Protein AF-A0A1X7ABR3-F1 (afdb_monomer_lite)

Structure (mmCIF, N/CA/C/O backbone):
data_AF-A0A1X7ABR3-F1
#
_entry.id   AF-A0A1X7ABR3-F1
#
loop_
_atom_site.group_PDB
_atom_site.id
_atom_site.type_symbol
_atom_site.label_atom_id
_atom_site.label_alt_id
_atom_site.label_comp_id
_atom_site.label_asym_id
_atom_site.label_entity_id
_atom_site.label_seq_id
_atom_site.pdbx_PDB_ins_code
_atom_site.Cartn_x
_atom_site.Cartn_y
_atom_site.Cartn_z
_atom_site.occupancy
_atom_site.B_iso_or_equiv
_atom_site.auth_seq_id
_atom_site.auth_comp_id
_atom_site.auth_asym_id
_atom_site.auth_atom_id
_atom_site.pdbx_PDB_model_num
ATOM 1 N N . MET A 1 1 ? -16.214 18.643 74.272 1.00 43.81 1 MET A N 1
ATOM 2 C CA . MET A 1 1 ? -16.378 17.717 73.131 1.00 43.81 1 MET A CA 1
ATOM 3 C C . MET A 1 1 ? -17.337 18.330 72.122 1.00 43.81 1 MET A C 1
ATOM 5 O O . MET A 1 1 ? -18.527 18.401 72.391 1.00 43.81 1 MET A O 1
ATOM 9 N N . ARG A 1 2 ? -16.821 18.819 70.992 1.00 43.00 2 ARG A N 1
ATOM 10 C CA . ARG A 1 2 ? -17.601 19.119 69.784 1.00 43.00 2 ARG A CA 1
ATOM 11 C C . ARG A 1 2 ? -16.789 18.584 68.607 1.00 43.00 2 ARG A C 1
ATOM 13 O O . ARG A 1 2 ? -15.825 19.213 68.194 1.00 43.00 2 ARG A O 1
ATOM 20 N N . LEU A 1 3 ? -17.125 17.372 68.178 1.00 47.47 3 LEU A N 1
ATOM 21 C CA . LEU A 1 3 ? -16.630 16.769 66.945 1.00 47.47 3 LEU A CA 1
ATOM 22 C C . LEU A 1 3 ? -17.551 17.260 65.824 1.00 47.47 3 LEU A C 1
ATOM 24 O O . LEU A 1 3 ? -18.743 16.965 65.843 1.00 47.47 3 LEU A O 1
ATOM 28 N N . LEU A 1 4 ? -17.014 18.052 64.900 1.00 50.28 4 LEU A N 1
ATOM 29 C CA . LEU A 1 4 ? -17.668 18.363 63.630 1.00 50.28 4 LEU A CA 1
ATOM 30 C C . LEU A 1 4 ? -17.250 17.283 62.621 1.00 50.28 4 LEU A C 1
ATOM 32 O O . LEU A 1 4 ? -16.046 17.070 62.458 1.00 50.28 4 LEU A O 1
ATOM 36 N N . PRO A 1 5 ? -18.194 16.578 61.973 1.00 52.41 5 PRO A N 1
ATOM 37 C CA . PRO A 1 5 ? -17.862 15.599 60.953 1.00 52.41 5 PRO A CA 1
ATOM 38 C C . PRO A 1 5 ? -17.364 16.314 59.695 1.00 52.41 5 PRO A C 1
ATOM 40 O O . PRO A 1 5 ? -17.941 17.297 59.231 1.00 52.41 5 PRO A O 1
ATOM 43 N N . ILE A 1 6 ? -16.250 15.806 59.182 1.00 57.25 6 ILE A N 1
ATOM 44 C CA . ILE A 1 6 ? -15.545 16.283 58.000 1.00 57.25 6 ILE A CA 1
ATOM 45 C C . ILE A 1 6 ? -16.470 16.119 56.788 1.00 57.25 6 ILE A C 1
ATOM 47 O O . ILE A 1 6 ? -16.783 14.998 56.387 1.00 57.25 6 ILE A O 1
ATOM 51 N N . LEU A 1 7 ? -16.910 17.234 56.204 1.00 50.66 7 LEU A N 1
ATOM 52 C CA . LEU A 1 7 ? -17.568 17.246 54.901 1.00 50.66 7 LEU A CA 1
ATOM 53 C C . LEU A 1 7 ? -16.503 17.012 53.823 1.00 50.66 7 LEU A C 1
ATOM 55 O O . LEU A 1 7 ? -15.890 17.954 53.327 1.00 50.66 7 LEU A O 1
ATOM 59 N N . PHE A 1 8 ? -16.271 15.750 53.465 1.00 54.66 8 PHE A N 1
ATOM 60 C CA . PHE A 1 8 ? -15.607 15.409 52.208 1.00 54.66 8 PHE A CA 1
ATOM 61 C C . PHE A 1 8 ? -16.611 15.630 51.073 1.00 54.66 8 PHE A C 1
ATOM 63 O O . PHE A 1 8 ? -17.377 14.738 50.717 1.00 54.66 8 PHE A O 1
ATOM 70 N N . ALA A 1 9 ? -16.648 16.850 50.537 1.00 58.12 9 ALA A N 1
ATOM 71 C CA . ALA A 1 9 ? -17.313 17.116 49.270 1.00 58.12 9 ALA A CA 1
ATOM 72 C C . ALA A 1 9 ? -16.504 16.426 48.162 1.00 58.12 9 ALA A C 1
ATOM 74 O O . ALA A 1 9 ? -15.363 16.796 47.889 1.00 58.12 9 ALA A O 1
ATOM 75 N N . SER A 1 10 ? -17.077 15.373 47.581 1.00 59.59 10 SER A N 1
ATOM 76 C CA . SER A 1 10 ? -16.488 14.607 46.488 1.00 59.59 10 SER A CA 1
ATOM 77 C C . SER A 1 10 ? -16.246 15.515 45.282 1.00 59.59 10 SER A C 1
ATOM 79 O O . SER A 1 10 ? -17.187 16.042 44.690 1.00 59.59 10 SER A O 1
ATOM 81 N N . ILE A 1 11 ? -14.975 15.707 44.930 1.00 66.19 11 ILE A N 1
ATOM 82 C CA . ILE A 1 11 ? -14.576 16.379 43.695 1.00 66.19 11 ILE A CA 1
ATOM 83 C C . ILE A 1 11 ? -14.962 15.448 42.545 1.00 66.19 11 ILE A C 1
ATOM 85 O O . ILE A 1 11 ? -14.380 14.378 42.379 1.00 66.19 11 ILE A O 1
ATOM 89 N N . VAL A 1 12 ? -15.975 15.846 41.777 1.00 70.50 12 VAL A N 1
ATOM 90 C CA . VAL A 1 12 ? -16.292 15.232 40.487 1.00 70.50 12 VAL A CA 1
ATOM 91 C C . VAL A 1 12 ? -15.157 15.600 39.538 1.00 70.50 12 VAL A C 1
ATOM 93 O O . VAL A 1 12 ? -15.019 16.755 39.140 1.00 70.50 12 VAL A O 1
ATOM 96 N N . VAL A 1 13 ? -14.307 14.625 39.225 1.00 67.06 13 VAL A N 1
ATOM 97 C CA . VAL A 1 13 ? -13.318 14.745 38.153 1.00 67.06 13 VAL A CA 1
ATOM 98 C C . VAL A 1 13 ? -14.080 14.645 36.834 1.00 67.06 13 VAL A C 1
ATOM 100 O O . VAL A 1 13 ? -14.603 13.587 36.495 1.00 67.06 13 VAL A O 1
ATOM 103 N N . CYS A 1 14 ? -14.184 15.760 36.112 1.00 56.28 14 CYS A N 1
ATOM 104 C CA . CYS A 1 14 ? -14.579 15.749 34.708 1.00 56.28 14 CYS A CA 1
ATOM 105 C C . CYS A 1 14 ? -13.415 15.175 33.897 1.00 56.28 14 CYS A C 1
ATOM 107 O O . CYS A 1 14 ? -12.408 15.856 33.706 1.00 56.28 14 CYS A O 1
ATOM 109 N N . SER A 1 15 ? -13.537 13.933 33.438 1.00 60.47 15 SER A N 1
ATOM 110 C CA . SER A 1 15 ? -12.636 13.381 32.428 1.00 60.47 15 SER A CA 1
ATOM 111 C C . SER A 1 15 ? -12.857 14.143 31.122 1.00 60.47 15 SER A C 1
ATOM 113 O O . SER A 1 15 ? -13.990 14.227 30.640 1.00 60.47 15 SER A O 1
ATOM 115 N N . ALA A 1 16 ? -11.794 14.737 30.581 1.00 58.72 16 ALA A N 1
ATOM 116 C CA . ALA A 1 16 ? -11.798 15.270 29.228 1.00 58.72 16 ALA A CA 1
ATOM 117 C C . ALA A 1 16 ? -12.122 14.121 28.263 1.00 58.72 16 ALA A C 1
ATOM 119 O O . ALA A 1 16 ? -11.551 13.041 28.374 1.00 58.72 16 ALA A O 1
ATOM 120 N N . ALA A 1 17 ? -13.083 14.337 27.368 1.00 55.50 17 ALA A N 1
ATOM 121 C CA . ALA A 1 17 ? -13.282 13.450 26.238 1.00 55.50 17 ALA A CA 1
ATOM 122 C C . ALA A 1 17 ? -12.097 13.666 25.293 1.00 55.50 17 ALA A C 1
ATOM 124 O O . ALA A 1 17 ? -11.996 14.727 24.674 1.00 55.50 17 ALA A O 1
ATOM 125 N N . ASP A 1 18 ? -11.189 12.696 25.232 1.00 47.59 18 ASP A N 1
ATOM 126 C CA . ASP A 1 18 ? -10.155 12.654 24.209 1.00 47.59 18 ASP A CA 1
ATOM 127 C C . ASP A 1 18 ? -10.859 12.472 22.860 1.00 47.59 18 ASP A C 1
ATOM 129 O O . ASP A 1 18 ? -11.445 11.433 22.559 1.00 47.59 18 ASP A O 1
ATOM 133 N N . SER A 1 19 ? -10.906 13.543 22.068 1.00 53.88 19 SER A N 1
ATOM 134 C CA . SER A 1 19 ? -11.370 13.468 20.690 1.00 53.88 19 SER A CA 1
ATOM 135 C C . SER A 1 19 ? -10.276 12.783 19.877 1.00 53.88 19 SER A C 1
ATOM 137 O O . SER A 1 19 ? -9.348 13.444 19.410 1.00 53.88 19 SER A O 1
ATOM 139 N N . GLU A 1 20 ? -10.370 11.463 19.744 1.00 58.59 20 GLU A N 1
ATOM 140 C CA . GLU A 1 20 ? -9.585 10.684 18.791 1.00 58.59 20 GLU A CA 1
ATOM 141 C C . GLU A 1 20 ? -9.860 11.264 17.397 1.00 58.59 20 GLU A C 1
ATOM 143 O O . GLU A 1 20 ? -10.953 11.134 16.837 1.00 58.59 20 GLU A O 1
ATOM 148 N N . ALA A 1 21 ? -8.893 12.007 16.862 1.00 49.91 21 ALA A N 1
ATOM 149 C CA . ALA A 1 21 ? -8.951 12.485 15.496 1.00 49.91 21 ALA A CA 1
ATOM 150 C C . ALA A 1 21 ? -8.868 11.255 14.591 1.00 49.91 21 ALA A C 1
ATOM 152 O O . ALA A 1 21 ? -7.780 10.736 14.345 1.00 49.91 21 ALA A O 1
ATOM 153 N N . GLN A 1 22 ? -10.022 10.777 14.119 1.00 49.78 22 GLN A N 1
ATOM 154 C CA . GLN A 1 22 ? -10.092 9.734 13.103 1.00 49.78 22 GLN A CA 1
ATOM 155 C C . GLN A 1 22 ? -9.423 10.262 11.836 1.00 49.78 22 GLN A C 1
ATOM 157 O O . GLN A 1 22 ? -10.018 10.966 11.017 1.00 49.78 22 GLN A O 1
ATOM 162 N N . THR A 1 23 ? -8.135 9.969 11.715 1.00 51.88 23 THR A N 1
ATOM 163 C CA . THR A 1 23 ? -7.373 10.227 10.508 1.00 51.88 23 THR A CA 1
ATOM 164 C C . THR A 1 23 ? -7.862 9.188 9.517 1.00 51.88 23 THR A C 1
ATOM 166 O O . THR A 1 23 ? -7.545 8.012 9.653 1.00 51.88 23 THR A O 1
ATOM 169 N N . TYR A 1 24 ? -8.689 9.596 8.555 1.00 54.00 24 TYR A N 1
ATOM 170 C CA . TYR A 1 24 ? -9.023 8.745 7.417 1.00 54.00 24 TYR A CA 1
ATOM 171 C C . TYR A 1 24 ? -7.716 8.445 6.666 1.00 54.00 24 TYR A C 1
ATOM 173 O O . TYR A 1 24 ? -7.263 9.234 5.839 1.00 54.00 24 TYR A O 1
ATOM 181 N N . HIS A 1 25 ? -7.065 7.331 7.002 1.00 63.66 25 HIS A N 1
ATOM 182 C CA . HIS A 1 25 ? -6.005 6.747 6.192 1.00 63.66 25 HIS A CA 1
ATOM 183 C C . HIS A 1 25 ? -6.665 6.137 4.959 1.00 63.66 25 HIS A C 1
ATOM 185 O O . HIS A 1 25 ? -7.206 5.038 5.004 1.00 63.66 25 HIS A O 1
ATOM 191 N N . SER A 1 26 ? -6.685 6.891 3.864 1.00 78.38 26 SER A N 1
ATOM 192 C CA . SER A 1 26 ? -7.044 6.364 2.551 1.00 78.38 26 SER A CA 1
ATOM 193 C C . SER A 1 26 ? -5.772 5.959 1.816 1.00 78.38 26 SER A C 1
ATOM 195 O O . SER A 1 26 ? -4.924 6.813 1.552 1.00 78.38 26 SER A O 1
ATOM 197 N N . CYS A 1 27 ? -5.655 4.680 1.471 1.00 92.88 27 CYS A N 1
ATOM 198 C CA . CYS A 1 27 ? -4.583 4.181 0.617 1.00 92.88 27 CYS A CA 1
ATOM 199 C C . CYS A 1 27 ? -4.888 4.528 -0.846 1.00 92.88 27 CYS A C 1
ATOM 201 O O . CYS A 1 27 ? -6.023 4.354 -1.289 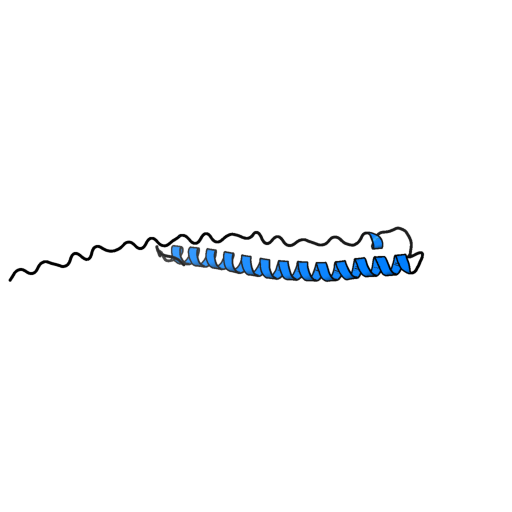1.00 92.88 27 CYS A O 1
ATOM 203 N N . TYR A 1 28 ? -3.896 5.029 -1.585 1.00 93.25 28 TYR A N 1
ATOM 204 C CA . TYR A 1 28 ? -4.037 5.330 -3.011 1.00 93.25 28 TYR A CA 1
ATOM 205 C C . TYR A 1 28 ? -3.579 4.131 -3.839 1.00 93.25 28 TYR A C 1
ATOM 207 O O . TYR A 1 28 ? -2.423 3.725 -3.733 1.00 93.25 28 TYR A O 1
ATOM 215 N N . GLU A 1 29 ? -4.484 3.566 -4.635 1.00 96.31 29 GLU A N 1
ATOM 216 C CA . GLU A 1 29 ? -4.143 2.516 -5.593 1.00 96.31 29 GLU A CA 1
ATOM 217 C C . GLU A 1 29 ? -3.403 3.148 -6.783 1.00 96.31 29 GLU A C 1
ATOM 219 O O . GLU A 1 29 ? -3.953 4.056 -7.411 1.00 96.31 29 GLU A O 1
ATOM 224 N N . PRO A 1 30 ? -2.166 2.721 -7.086 1.00 96.44 30 PRO A N 1
ATOM 225 C CA . PRO A 1 30 ? -1.423 3.272 -8.208 1.00 96.44 30 PRO A CA 1
ATOM 226 C C . PRO A 1 30 ? -1.986 2.778 -9.540 1.00 96.44 30 PRO A C 1
ATOM 228 O O . PRO A 1 30 ? -2.359 1.615 -9.688 1.00 96.44 30 PRO A O 1
ATOM 231 N N . ASP A 1 31 ? -1.987 3.661 -10.535 1.00 97.00 31 ASP A N 1
ATOM 232 C CA . ASP A 1 31 ? -2.385 3.325 -11.898 1.00 97.00 31 ASP A CA 1
ATOM 233 C C . ASP A 1 31 ? -1.184 2.793 -12.699 1.00 97.00 31 ASP A C 1
ATOM 235 O O . ASP A 1 31 ? -0.096 3.374 -12.626 1.00 97.00 31 ASP A O 1
ATOM 239 N N . PRO A 1 32 ? -1.354 1.738 -13.517 1.00 97.19 32 PRO A N 1
ATOM 240 C CA . PRO A 1 32 ? -0.295 1.261 -14.399 1.00 97.19 32 PRO A CA 1
ATOM 241 C C . PRO A 1 32 ? 0.198 2.349 -15.369 1.00 97.19 32 PRO A C 1
ATOM 243 O O . PRO A 1 32 ? -0.599 3.152 -15.873 1.00 97.19 32 PRO A O 1
ATOM 246 N N . PRO A 1 33 ? 1.499 2.369 -15.709 1.00 96.38 33 PRO A N 1
ATOM 247 C CA . PRO A 1 33 ? 2.029 3.364 -16.622 1.00 96.38 33 PRO A CA 1
ATOM 248 C C . PRO A 1 33 ? 1.547 3.099 -18.048 1.00 96.38 33 PRO A C 1
ATOM 250 O O . PRO A 1 33 ? 1.780 2.040 -18.622 1.00 96.38 33 PRO A O 1
ATOM 253 N N . ASN A 1 34 ? 0.960 4.116 -18.680 1.00 94.88 34 ASN A N 1
ATOM 254 C CA . ASN A 1 34 ? 0.418 4.020 -20.041 1.00 94.88 34 ASN A CA 1
ATOM 255 C C . ASN A 1 34 ? 1.456 3.627 -21.113 1.00 94.88 34 ASN A C 1
ATOM 257 O O . ASN A 1 34 ? 1.085 3.345 -22.252 1.00 94.88 34 ASN A O 1
ATOM 261 N N . CYS A 1 35 ? 2.759 3.676 -20.815 1.00 94.06 35 CYS A N 1
ATOM 262 C CA . CYS A 1 35 ? 3.807 3.333 -21.772 1.00 94.06 35 CYS A CA 1
ATOM 263 C C . CYS A 1 35 ? 3.749 1.866 -22.230 1.00 94.06 35 CYS A C 1
ATOM 265 O O . CYS A 1 35 ? 4.139 1.592 -23.365 1.00 94.06 35 CYS A O 1
ATOM 267 N N . ILE A 1 36 ? 3.207 0.960 -21.406 1.00 95.44 36 ILE A N 1
ATOM 268 C CA . ILE A 1 36 ? 3.086 -0.475 -21.717 1.00 95.44 36 ILE A CA 1
ATOM 269 C C . ILE A 1 36 ? 1.909 -0.797 -22.649 1.00 95.44 36 ILE A C 1
ATOM 271 O O . ILE A 1 36 ? 1.932 -1.816 -23.332 1.00 95.44 36 ILE A O 1
ATOM 275 N N . ASP A 1 37 ? 0.912 0.088 -22.713 1.00 94.19 37 ASP A N 1
ATOM 276 C CA . ASP A 1 37 ? -0.296 -0.088 -23.531 1.00 94.19 37 ASP A CA 1
ATOM 277 C C . ASP A 1 37 ? -0.179 0.571 -24.913 1.00 94.19 37 ASP A C 1
ATOM 279 O O . ASP A 1 37 ? -1.112 0.550 -25.724 1.00 94.19 37 ASP A O 1
ATOM 283 N N . ARG A 1 38 ? 0.968 1.193 -25.209 1.00 88.69 38 ARG A N 1
ATOM 284 C CA . ARG A 1 38 ? 1.202 1.836 -26.504 1.00 88.69 38 ARG A CA 1
ATOM 285 C C . ARG A 1 38 ? 1.289 0.788 -27.611 1.00 88.69 38 ARG A C 1
ATOM 287 O O . ARG A 1 38 ? 1.956 -0.232 -27.483 1.00 88.69 38 ARG A O 1
ATOM 294 N N . TYR A 1 39 ? 0.655 1.079 -28.746 1.00 84.31 39 TYR A N 1
ATOM 295 C CA . TYR A 1 39 ? 0.780 0.248 -29.940 1.00 84.31 39 TYR A CA 1
ATOM 296 C C . TYR A 1 39 ? 2.202 0.349 -30.509 1.00 84.31 39 TYR A C 1
ATOM 298 O O . TYR A 1 39 ? 2.605 1.423 -30.954 1.00 84.31 39 TYR A O 1
ATOM 306 N N . GLY A 1 40 ? 2.932 -0.766 -30.534 1.00 87.88 40 GLY A N 1
ATOM 307 C CA . GLY A 1 40 ? 4.282 -0.850 -31.097 1.00 87.88 40 GLY A CA 1
ATOM 308 C C . GLY A 1 40 ? 5.306 -1.412 -30.114 1.00 87.88 40 GLY A C 1
ATOM 309 O O . GLY A 1 40 ? 4.955 -1.954 -29.069 1.00 87.88 40 GLY A O 1
ATOM 310 N N . THR A 1 41 ? 6.580 -1.311 -30.483 1.00 93.12 41 THR A N 1
ATOM 311 C CA . THR A 1 41 ? 7.726 -1.604 -29.610 1.00 93.12 41 THR A CA 1
ATOM 312 C C . THR A 1 41 ? 8.449 -0.305 -29.265 1.00 93.12 41 THR A C 1
ATOM 314 O O . THR A 1 41 ? 8.110 0.751 -29.789 1.00 93.12 41 THR A O 1
ATOM 317 N N . PHE A 1 42 ? 9.463 -0.369 -28.406 1.00 95.56 42 PHE A N 1
ATOM 318 C CA . PHE A 1 42 ? 10.357 0.768 -28.201 1.00 95.56 42 PHE A CA 1
ATOM 319 C C . PHE A 1 42 ? 11.128 1.066 -29.490 1.00 95.56 42 PHE A C 1
ATOM 321 O O . PHE A 1 42 ? 11.788 0.179 -30.035 1.00 95.56 42 PHE A O 1
ATOM 328 N N . ASP A 1 43 ? 11.018 2.301 -29.975 1.00 93.19 43 ASP A N 1
ATOM 329 C CA . ASP A 1 43 ? 11.648 2.743 -31.224 1.00 93.19 43 ASP A CA 1
ATOM 330 C C . ASP A 1 43 ? 13.103 3.194 -31.007 1.00 93.19 43 ASP A C 1
ATOM 332 O O . ASP A 1 43 ? 13.907 3.213 -31.940 1.00 93.19 43 ASP A O 1
ATOM 336 N N . ASP A 1 44 ? 13.453 3.534 -29.764 1.00 95.12 44 ASP A N 1
ATOM 337 C CA . ASP A 1 44 ? 14.788 3.959 -29.351 1.00 95.12 44 ASP A CA 1
ATOM 338 C C . ASP A 1 44 ? 15.064 3.667 -27.862 1.00 95.12 44 ASP A C 1
ATOM 340 O O . ASP A 1 44 ? 14.161 3.364 -27.077 1.00 95.12 44 ASP A O 1
ATOM 344 N N . GLU A 1 45 ? 16.339 3.761 -27.474 1.00 97.44 45 GLU A N 1
ATOM 345 C CA . GLU A 1 45 ? 16.810 3.531 -26.100 1.00 97.44 45 GLU A CA 1
ATOM 346 C C . GLU A 1 45 ? 16.153 4.481 -25.091 1.00 97.44 45 GLU A C 1
ATOM 348 O O . GLU A 1 45 ? 15.815 4.068 -23.986 1.00 97.44 45 GLU A O 1
ATOM 353 N N . TRP A 1 46 ? 15.881 5.727 -25.485 1.00 96.12 46 TRP A N 1
ATOM 354 C CA . TRP A 1 46 ? 15.246 6.705 -24.607 1.00 96.12 46 TRP A CA 1
ATOM 355 C C . TRP A 1 46 ? 13.806 6.311 -24.252 1.00 96.12 46 TRP A C 1
ATOM 357 O O . TRP A 1 46 ? 13.403 6.397 -23.092 1.00 96.12 46 TRP A O 1
ATOM 367 N N . SER A 1 47 ? 13.030 5.848 -25.233 1.00 95.56 47 SER A N 1
ATOM 368 C CA . SER A 1 47 ? 11.658 5.379 -25.042 1.00 95.56 47 SER A CA 1
ATOM 369 C C . SER A 1 47 ? 11.602 4.133 -24.155 1.00 95.56 47 SER A C 1
ATOM 371 O O . SER A 1 47 ? 10.707 4.020 -23.313 1.00 95.56 47 SER A O 1
ATOM 373 N N . PHE A 1 48 ? 12.588 3.244 -24.299 1.00 97.25 48 PHE A N 1
ATOM 374 C CA . PHE A 1 48 ? 12.759 2.073 -23.449 1.00 97.25 48 PHE A CA 1
ATOM 375 C C . PHE A 1 48 ? 13.108 2.461 -22.012 1.00 97.25 48 PHE A C 1
ATOM 377 O O . PHE A 1 48 ? 12.394 2.077 -21.089 1.00 97.25 48 PHE A O 1
ATOM 384 N N . ASP A 1 49 ? 14.167 3.248 -21.817 1.00 98.31 49 ASP A N 1
ATOM 385 C CA . ASP A 1 49 ? 14.644 3.648 -20.493 1.00 98.31 49 ASP A CA 1
ATOM 386 C C . ASP A 1 49 ? 13.588 4.433 -19.721 1.00 98.31 49 ASP A C 1
ATOM 388 O O . ASP A 1 49 ? 13.395 4.209 -18.527 1.00 98.31 49 ASP A O 1
ATOM 392 N N . ARG A 1 50 ? 12.856 5.311 -20.413 1.00 97.19 50 ARG A N 1
ATOM 393 C CA . ARG A 1 50 ? 11.751 6.051 -19.815 1.00 97.19 50 ARG A CA 1
ATOM 394 C C . ARG A 1 50 ? 10.646 5.113 -19.331 1.00 97.19 50 ARG A C 1
ATOM 396 O O . ARG A 1 50 ? 10.201 5.253 -18.199 1.00 97.19 50 ARG A O 1
ATOM 403 N N . CYS A 1 51 ? 10.189 4.186 -20.173 1.00 97.94 51 CYS A N 1
ATOM 404 C CA . CYS A 1 51 ? 9.114 3.272 -19.782 1.00 97.94 51 CYS A CA 1
ATOM 405 C C . CYS A 1 51 ? 9.564 2.298 -18.689 1.00 97.94 51 CYS A C 1
ATOM 407 O O . CYS A 1 51 ? 8.786 1.991 -17.794 1.00 97.94 51 CYS A O 1
ATOM 409 N N . ARG A 1 52 ? 10.830 1.861 -18.713 1.00 98.19 52 ARG A N 1
ATOM 410 C CA . ARG A 1 52 ? 11.413 1.078 -17.619 1.00 98.19 52 ARG A CA 1
ATOM 411 C C . ARG A 1 52 ? 11.333 1.842 -16.297 1.00 98.19 52 ARG A C 1
ATOM 413 O O . ARG A 1 52 ? 10.861 1.264 -15.330 1.00 98.19 52 ARG A O 1
ATOM 420 N N . GLY A 1 53 ? 11.718 3.120 -16.282 1.00 98.31 53 GLY A N 1
ATOM 421 C CA . GLY A 1 53 ? 11.595 3.970 -15.093 1.00 98.31 53 GLY A CA 1
ATOM 422 C C . GLY A 1 53 ? 10.149 4.106 -14.608 1.00 98.31 53 GLY A C 1
ATOM 423 O O . GLY A 1 53 ? 9.882 3.874 -13.439 1.00 98.31 53 GLY A O 1
ATOM 424 N N . GLU A 1 54 ? 9.197 4.369 -15.513 1.00 98.06 54 GLU A N 1
ATOM 425 C CA . GLU A 1 54 ? 7.766 4.444 -15.158 1.00 98.06 54 GLU A CA 1
ATOM 426 C C . GLU A 1 54 ? 7.235 3.116 -14.563 1.00 98.06 54 GLU A C 1
ATOM 428 O O . GLU A 1 54 ? 6.369 3.126 -13.691 1.00 98.06 54 GLU A O 1
ATOM 433 N N . VAL A 1 55 ? 7.750 1.964 -15.011 1.00 98.44 55 VAL A N 1
ATOM 434 C CA . VAL A 1 55 ? 7.405 0.644 -14.453 1.00 98.44 55 VAL A CA 1
ATOM 435 C C . VAL A 1 55 ? 8.075 0.396 -13.098 1.00 98.44 55 VAL A C 1
ATOM 437 O O . VAL A 1 55 ? 7.440 -0.182 -12.220 1.00 98.44 55 VAL A O 1
ATOM 440 N N . GLU A 1 56 ? 9.332 0.803 -12.923 1.00 98.56 56 GLU A N 1
ATOM 441 C CA . GLU A 1 56 ? 10.046 0.720 -11.641 1.00 98.56 56 GLU A CA 1
ATOM 442 C C . GLU A 1 56 ? 9.328 1.557 -10.570 1.00 98.56 56 GLU A C 1
ATOM 444 O O . GLU A 1 56 ? 9.002 1.023 -9.510 1.00 98.56 56 GLU A O 1
ATOM 449 N N . ASP A 1 57 ? 8.961 2.801 -10.898 1.00 98.00 57 ASP A N 1
ATOM 450 C CA . ASP A 1 57 ? 8.184 3.685 -10.020 1.00 98.00 57 ASP A CA 1
ATOM 451 C C . ASP A 1 57 ? 6.828 3.057 -9.644 1.00 98.00 57 ASP A C 1
ATOM 453 O O . ASP A 1 57 ? 6.453 3.017 -8.473 1.00 98.00 57 ASP A O 1
ATOM 457 N N . TYR A 1 58 ? 6.108 2.484 -10.618 1.00 98.25 58 TYR A N 1
ATOM 458 C CA . TYR A 1 58 ? 4.836 1.800 -10.361 1.00 98.25 58 TYR A CA 1
ATOM 459 C C . TYR A 1 58 ? 4.983 0.610 -9.398 1.00 98.25 58 TYR A C 1
ATOM 461 O O . TYR A 1 58 ? 4.116 0.381 -8.554 1.00 98.25 58 TYR A O 1
ATOM 469 N N . VAL A 1 59 ? 6.066 -0.166 -9.500 1.00 98.38 59 VAL A N 1
ATOM 470 C CA . VAL A 1 59 ? 6.321 -1.295 -8.588 1.00 98.38 59 VAL A CA 1
ATOM 471 C C . VAL A 1 59 ? 6.563 -0.807 -7.160 1.00 98.38 59 VAL A C 1
ATOM 473 O O . VAL A 1 59 ? 6.027 -1.405 -6.220 1.00 98.38 59 VAL A O 1
ATOM 476 N N . ASP A 1 60 ? 7.321 0.274 -6.995 1.00 98.00 60 ASP A N 1
ATOM 477 C CA . ASP A 1 60 ? 7.552 0.887 -5.687 1.00 98.00 60 ASP A CA 1
ATOM 478 C C . ASP A 1 60 ? 6.236 1.418 -5.092 1.00 98.00 60 ASP A C 1
ATOM 480 O O . ASP A 1 60 ? 5.904 1.109 -3.941 1.00 98.00 60 ASP A O 1
ATOM 484 N N . ASP A 1 61 ? 5.422 2.109 -5.895 1.00 97.50 61 ASP A N 1
ATOM 485 C CA . ASP A 1 61 ? 4.099 2.602 -5.500 1.00 97.50 61 ASP A CA 1
ATOM 486 C C . ASP A 1 61 ? 3.146 1.471 -5.081 1.00 97.50 61 ASP A C 1
ATOM 488 O O . ASP A 1 61 ? 2.431 1.593 -4.081 1.00 97.50 61 ASP A O 1
ATOM 492 N N . VAL A 1 62 ? 3.165 0.329 -5.777 1.00 98.12 62 VAL A N 1
ATOM 493 C CA . VAL A 1 62 ? 2.404 -0.866 -5.371 1.00 98.12 62 VAL A CA 1
ATOM 494 C C . VAL A 1 62 ? 2.867 -1.370 -4.002 1.00 98.12 62 VAL A C 1
ATOM 496 O O . VAL A 1 62 ? 2.033 -1.750 -3.175 1.00 98.12 62 VAL A O 1
ATOM 499 N N . GLY A 1 63 ? 4.173 -1.355 -3.725 1.00 97.38 63 GLY A N 1
ATOM 500 C CA . GLY A 1 63 ? 4.719 -1.723 -2.417 1.00 97.38 63 GLY A CA 1
ATOM 501 C C . GLY A 1 63 ? 4.235 -0.801 -1.293 1.00 97.38 63 GLY A C 1
ATOM 502 O O . GLY A 1 6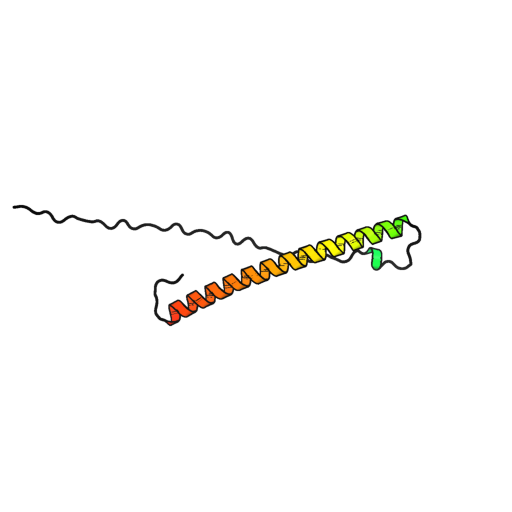3 ? 3.830 -1.273 -0.221 1.00 97.38 63 GLY A O 1
ATOM 503 N N . TYR A 1 64 ? 4.204 0.511 -1.541 1.00 96.25 64 TYR A N 1
ATOM 504 C CA . TYR A 1 64 ? 3.640 1.483 -0.602 1.00 96.25 64 TYR A CA 1
ATOM 505 C C . TYR A 1 64 ? 2.141 1.272 -0.385 1.00 96.25 64 TYR A C 1
ATOM 507 O O . TYR A 1 64 ? 1.678 1.273 0.759 1.00 96.25 64 TYR A O 1
ATOM 515 N N . PHE A 1 65 ? 1.386 1.026 -1.457 1.00 96.50 65 PHE A N 1
ATOM 516 C CA . PHE A 1 65 ? -0.045 0.752 -1.378 1.00 96.50 65 PHE A CA 1
ATOM 517 C C . PHE A 1 65 ? -0.345 -0.493 -0.535 1.00 96.50 65 PHE A C 1
ATOM 519 O O . PHE A 1 65 ? -1.178 -0.439 0.371 1.00 96.50 65 PHE A O 1
ATOM 526 N N . GLN A 1 66 ? 0.383 -1.590 -0.757 1.00 97.19 66 GLN A N 1
ATOM 527 C CA . GLN A 1 66 ? 0.256 -2.814 0.042 1.00 97.19 66 GLN A CA 1
ATOM 528 C C . GLN A 1 66 ? 0.559 -2.581 1.524 1.00 97.19 66 GLN A C 1
ATOM 530 O O . GLN A 1 66 ? -0.154 -3.097 2.386 1.00 97.19 66 GLN A O 1
ATOM 535 N N . SER A 1 67 ? 1.593 -1.793 1.821 1.00 96.06 67 SER A N 1
ATOM 536 C CA . SER A 1 67 ? 1.965 -1.465 3.201 1.00 96.06 67 SER A CA 1
ATOM 537 C C . SER A 1 67 ? 0.862 -0.656 3.887 1.00 96.06 67 SER A C 1
ATOM 539 O O . SER A 1 67 ? 0.429 -1.010 4.979 1.00 96.06 67 SER A O 1
ATOM 541 N N . CYS A 1 68 ? 0.318 0.352 3.200 1.00 95.25 68 CYS A N 1
ATOM 542 C CA . CYS A 1 68 ? -0.818 1.125 3.696 1.00 95.25 68 CYS A CA 1
ATOM 543 C C . CYS A 1 68 ? -2.044 0.241 3.975 1.00 95.25 68 CYS A C 1
ATOM 545 O O . CYS A 1 68 ? -2.684 0.375 5.019 1.00 95.25 68 CYS A O 1
ATOM 547 N N . LEU A 1 69 ? -2.370 -0.687 3.066 1.00 94.94 69 LEU A N 1
ATOM 548 C CA . LEU 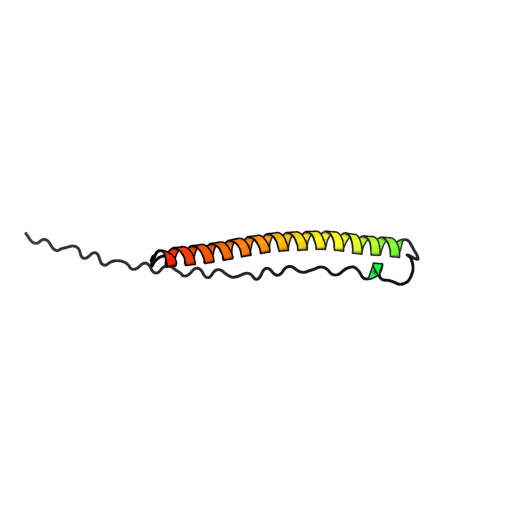A 1 69 ? -3.488 -1.609 3.265 1.00 94.94 69 LEU A CA 1
ATOM 549 C C . LEU A 1 69 ? -3.285 -2.484 4.504 1.00 94.94 69 LEU A C 1
ATOM 551 O O . LEU A 1 69 ? -4.241 -2.707 5.243 1.00 94.94 69 LEU A O 1
ATOM 555 N N . ALA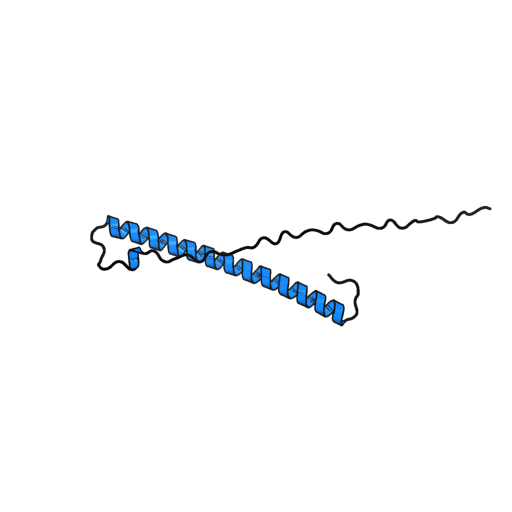 A 1 70 ? -2.066 -2.967 4.749 1.00 94.62 70 ALA A N 1
ATOM 556 C CA . ALA A 1 70 ? -1.759 -3.766 5.931 1.00 94.62 70 ALA A CA 1
ATOM 557 C C . ALA A 1 70 ? -2.000 -2.980 7.232 1.00 94.62 70 ALA A C 1
ATOM 559 O O . ALA A 1 70 ? -2.681 -3.486 8.128 1.00 94.62 70 ALA A O 1
ATOM 560 N N . ASP A 1 71 ? -1.527 -1.734 7.298 1.00 92.06 71 ASP A N 1
ATOM 561 C CA . ASP A 1 71 ? -1.740 -0.850 8.449 1.00 92.06 71 ASP A CA 1
ATOM 562 C C . ASP A 1 71 ? -3.236 -0.568 8.667 1.00 92.06 71 ASP A C 1
ATOM 564 O O . ASP A 1 71 ? -3.740 -0.618 9.791 1.00 92.06 71 ASP A O 1
ATOM 568 N N . TRP A 1 72 ? -3.980 -0.334 7.582 1.00 90.81 72 TRP A N 1
ATOM 569 C CA . TRP A 1 72 ? -5.419 -0.081 7.646 1.00 90.81 72 TRP A CA 1
ATOM 570 C C . TRP A 1 72 ? -6.207 -1.311 8.107 1.00 90.81 72 TRP A C 1
ATOM 572 O O . TRP A 1 72 ? -7.083 -1.211 8.968 1.00 90.81 72 TRP A O 1
ATOM 582 N N . HIS A 1 73 ? -5.862 -2.493 7.593 1.00 92.00 73 HIS A N 1
ATOM 583 C CA . HIS A 1 73 ? -6.437 -3.757 8.047 1.00 92.00 73 HIS A CA 1
ATOM 584 C C . HIS A 1 73 ? -6.196 -3.994 9.540 1.00 92.00 73 HIS A C 1
ATOM 586 O O . HIS A 1 73 ? -7.103 -4.451 10.237 1.00 92.00 73 HIS A O 1
ATOM 592 N N . GLN A 1 74 ? -5.001 -3.670 10.037 1.00 92.44 74 GLN A N 1
ATOM 593 C CA . GLN A 1 74 ? -4.679 -3.776 11.455 1.00 92.44 74 GLN A CA 1
ATOM 594 C C . GLN A 1 74 ? -5.512 -2.801 12.298 1.00 92.44 74 GLN A C 1
ATOM 596 O O . GLN A 1 74 ? -6.099 -3.215 13.297 1.00 92.44 74 GLN A O 1
ATOM 601 N N . ALA A 1 75 ? -5.613 -1.536 11.880 1.00 90.19 75 ALA A N 1
ATOM 602 C CA . ALA A 1 75 ? -6.397 -0.520 12.581 1.00 90.19 75 ALA A CA 1
ATOM 603 C C . ALA A 1 75 ? -7.881 -0.908 12.692 1.00 90.19 75 ALA A C 1
ATOM 605 O O . ALA A 1 75 ? -8.447 -0.877 13.782 1.00 90.19 75 ALA A O 1
ATOM 606 N N . ILE A 1 76 ? -8.487 -1.371 11.594 1.00 91.00 76 ILE A N 1
ATOM 607 C CA . ILE A 1 76 ? -9.871 -1.871 11.596 1.00 91.00 76 ILE A CA 1
ATOM 608 C C . ILE A 1 76 ? -10.026 -3.084 12.510 1.00 91.00 76 ILE A C 1
ATOM 610 O O . ILE A 1 76 ? -11.057 -3.232 13.164 1.00 91.00 76 ILE A O 1
ATOM 614 N N . GLY A 1 77 ? -9.021 -3.961 12.558 1.00 93.69 77 GLY A N 1
ATOM 615 C CA . GLY A 1 77 ? -9.001 -5.086 13.488 1.00 93.69 77 GLY A CA 1
ATOM 616 C C . GLY A 1 77 ? -9.150 -4.622 14.937 1.00 93.69 77 GLY A C 1
ATOM 6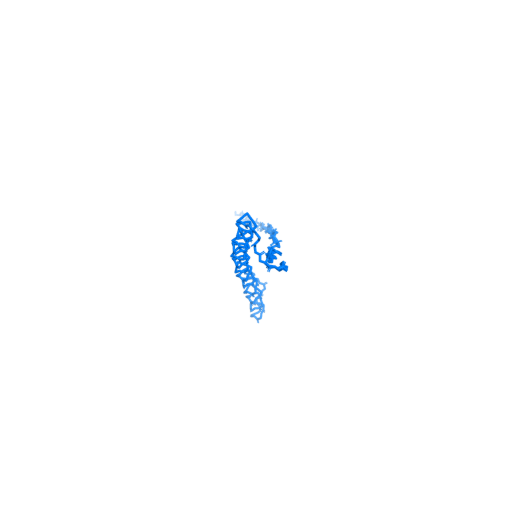17 O O . GLY A 1 77 ? -10.020 -5.123 15.646 1.00 93.69 77 GLY A O 1
ATOM 618 N N . TYR A 1 78 ? -8.379 -3.612 15.344 1.00 93.56 78 TYR A N 1
ATOM 619 C CA . TYR A 1 78 ? -8.475 -3.038 16.687 1.00 93.56 78 TYR A CA 1
ATOM 620 C C . TYR A 1 78 ? -9.820 -2.364 16.957 1.00 93.56 78 TYR A C 1
ATOM 622 O O . TYR A 1 78 ? -10.392 -2.556 18.027 1.00 93.56 78 TYR A O 1
ATOM 630 N N . GLU A 1 79 ? -10.367 -1.628 15.988 1.00 92.56 79 GLU A N 1
ATOM 631 C CA . GLU A 1 79 ? -11.707 -1.044 16.120 1.00 92.56 79 GLU A CA 1
ATOM 632 C C . GLU A 1 79 ? -12.788 -2.126 16.281 1.00 92.56 79 GLU A C 1
ATOM 634 O O . GLU A 1 79 ? -13.713 -1.984 17.082 1.00 92.56 79 GLU A O 1
ATOM 639 N N . ALA A 1 80 ? -12.676 -3.234 15.547 1.00 95.50 80 ALA A N 1
ATOM 640 C CA . ALA A 1 80 ? -13.602 -4.353 15.670 1.00 95.50 80 ALA A CA 1
ATOM 641 C C . ALA A 1 80 ? -13.489 -5.042 17.041 1.00 95.50 80 ALA A C 1
ATOM 643 O O . ALA A 1 80 ? -14.516 -5.377 17.637 1.00 95.50 80 ALA A O 1
ATOM 644 N N . GLU A 1 81 ? -12.269 -5.234 17.547 1.00 96.69 81 GLU A N 1
ATOM 645 C CA . GLU A 1 81 ? -12.015 -5.775 18.886 1.00 96.69 81 GLU A CA 1
ATOM 646 C C . GLU A 1 81 ? -12.608 -4.874 19.981 1.00 96.69 81 GLU A C 1
ATOM 648 O O . GLU A 1 81 ? -13.347 -5.381 20.824 1.00 96.69 81 GL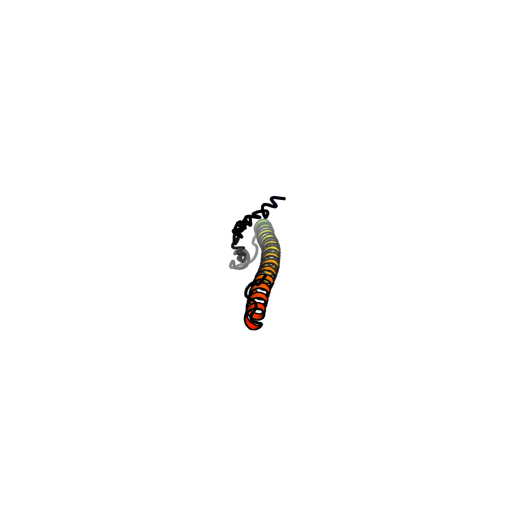U A O 1
ATOM 653 N N . ASP A 1 82 ? -12.409 -3.550 19.912 1.00 96.75 82 ASP A N 1
ATOM 654 C CA . ASP A 1 82 ? -13.026 -2.584 20.840 1.00 96.75 82 ASP A CA 1
ATOM 655 C C . ASP A 1 82 ? -14.556 -2.717 20.867 1.00 96.75 82 ASP A C 1
ATOM 657 O O . ASP A 1 82 ? -15.189 -2.820 21.925 1.00 96.75 82 ASP A O 1
ATOM 661 N N . VAL A 1 83 ? -15.178 -2.782 19.687 1.00 96.88 83 VAL A N 1
ATOM 662 C CA . VAL A 1 83 ? -16.631 -2.939 19.569 1.00 96.88 83 VAL A CA 1
ATOM 663 C C . VAL A 1 83 ? -17.101 -4.250 20.204 1.00 96.88 83 VAL A C 1
ATOM 665 O O . VAL A 1 83 ? -18.113 -4.261 20.916 1.00 96.88 83 VAL A O 1
ATOM 668 N N . ILE A 1 84 ? -16.381 -5.352 19.975 1.00 97.88 84 ILE A N 1
ATOM 669 C CA . ILE A 1 84 ? -16.686 -6.661 20.565 1.00 97.88 84 ILE A CA 1
ATOM 670 C C . ILE A 1 84 ? -16.541 -6.617 22.089 1.00 97.88 84 ILE A C 1
ATOM 672 O O . ILE A 1 84 ? -17.420 -7.115 22.800 1.00 97.88 84 ILE A O 1
ATOM 676 N N . ASP A 1 85 ? -15.481 -6.007 22.607 1.00 97.75 85 ASP A N 1
ATOM 677 C CA . ASP A 1 85 ? -15.220 -5.914 24.042 1.00 97.75 85 ASP A CA 1
ATOM 678 C C . ASP A 1 85 ? -16.290 -5.092 24.754 1.00 97.75 85 ASP A C 1
ATOM 680 O O . ASP A 1 85 ? -16.853 -5.526 25.769 1.00 97.75 85 ASP A O 1
ATOM 684 N N . ARG A 1 86 ? -16.672 -3.955 24.173 1.00 97.44 86 ARG A N 1
ATOM 685 C CA . ARG A 1 86 ? -17.761 -3.114 24.679 1.00 97.44 86 ARG A CA 1
ATOM 686 C C . ARG A 1 86 ? -19.100 -3.835 24.630 1.00 97.44 86 ARG A C 1
ATOM 688 O O . ARG A 1 86 ? -19.869 -3.763 25.594 1.00 97.44 86 ARG A O 1
ATOM 695 N N . PHE A 1 87 ? -19.379 -4.576 23.557 1.00 98.19 87 PHE A N 1
ATOM 696 C CA . PHE A 1 87 ? -20.575 -5.412 23.466 1.00 98.19 87 PHE A CA 1
ATOM 697 C C . PHE A 1 87 ? -20.600 -6.478 24.569 1.00 98.19 87 PHE A C 1
ATOM 699 O O . PHE A 1 87 ? -21.579 -6.578 25.312 1.00 98.19 87 PHE A O 1
ATOM 706 N N . ASN A 1 88 ? -19.519 -7.243 24.719 1.00 98.19 88 ASN A N 1
ATOM 707 C CA . ASN A 1 88 ? -19.424 -8.321 25.699 1.00 98.19 88 ASN A CA 1
ATOM 708 C C . ASN A 1 88 ? -19.506 -7.799 27.138 1.00 98.19 88 ASN A C 1
ATOM 710 O O . ASN A 1 88 ? -20.189 -8.396 27.969 1.00 98.19 88 ASN A O 1
ATOM 714 N N . CYS A 1 89 ? -18.876 -6.662 27.432 1.00 98.31 89 CYS A N 1
ATOM 715 C CA . CYS A 1 89 ? -19.014 -5.960 28.706 1.00 98.31 89 CYS A CA 1
ATOM 716 C C . CYS A 1 89 ? -20.491 -5.668 29.031 1.00 98.31 89 CYS A C 1
ATOM 718 O O . CYS A 1 89 ? -21.000 -6.058 30.087 1.00 98.31 89 CYS A O 1
ATOM 720 N N . LYS A 1 90 ? -21.226 -5.066 28.086 1.00 97.94 90 LYS A N 1
ATOM 721 C CA . LYS A 1 90 ? -22.661 -4.784 28.253 1.00 97.94 90 LYS A CA 1
ATOM 722 C C . LYS A 1 90 ? -23.498 -6.049 28.389 1.00 97.94 90 LYS A C 1
ATOM 724 O O . LYS A 1 90 ? -24.409 -6.079 29.215 1.00 97.94 90 LYS A O 1
ATOM 729 N N . ALA A 1 91 ? -23.175 -7.100 27.640 1.00 98.19 91 ALA A N 1
ATOM 730 C CA . ALA A 1 91 ? -23.864 -8.385 27.721 1.00 98.19 91 ALA A CA 1
ATOM 731 C C . ALA A 1 91 ? -23.742 -9.036 29.112 1.00 98.19 91 ALA A C 1
ATOM 733 O O . ALA A 1 91 ? -24.664 -9.723 29.549 1.00 98.19 91 ALA A O 1
ATOM 734 N N . ARG A 1 92 ? -22.648 -8.775 29.843 1.00 97.94 92 ARG A N 1
ATOM 735 C CA . ARG A 1 92 ? -22.460 -9.211 31.239 1.00 97.94 92 ARG A CA 1
ATOM 736 C C . ARG A 1 92 ? -23.165 -8.321 32.274 1.00 97.94 92 ARG A C 1
ATOM 738 O O . ARG A 1 92 ? -23.122 -8.631 33.462 1.00 97.94 92 ARG A O 1
ATOM 745 N N . GLY A 1 93 ? -23.830 -7.244 31.849 1.00 97.88 93 GLY A N 1
ATOM 746 C CA . GLY A 1 93 ? -24.551 -6.312 32.722 1.00 97.88 93 GLY A CA 1
ATOM 747 C C . GLY A 1 93 ? -23.685 -5.196 33.316 1.00 97.88 93 GLY A C 1
ATOM 748 O O . GLY A 1 93 ? -24.115 -4.525 34.255 1.00 97.88 93 GLY A O 1
ATOM 749 N N . GLU A 1 94 ? -22.477 -4.979 32.793 1.00 97.38 94 GLU A N 1
ATOM 750 C CA . GLU A 1 94 ? -21.562 -3.951 33.291 1.00 97.38 94 GLU A CA 1
ATOM 751 C C . GLU A 1 94 ? -21.925 -2.552 32.750 1.00 97.38 94 GLU A C 1
ATOM 753 O O . GLU A 1 94 ? -22.180 -2.330 31.560 1.00 97.38 94 GLU A O 1
ATOM 758 N N . ILE A 1 95 ? -21.961 -1.557 33.641 1.00 90.94 95 ILE A N 1
ATOM 759 C CA . ILE A 1 95 ? -22.309 -0.171 33.282 1.00 90.94 95 ILE A CA 1
ATOM 760 C C . ILE A 1 95 ? -21.080 0.594 32.771 1.00 90.94 95 ILE A C 1
ATOM 762 O O . ILE A 1 95 ? -21.216 1.406 31.854 1.00 90.94 95 ILE A O 1
ATOM 766 N N . PHE A 1 96 ? -19.893 0.289 33.291 1.00 93.75 96 PHE A N 1
ATOM 767 C CA . PHE A 1 96 ? -18.628 0.902 32.889 1.00 93.75 96 PHE A CA 1
ATOM 768 C C . PHE A 1 96 ? -17.839 -0.100 32.046 1.00 93.75 96 PHE A C 1
ATOM 770 O O . PHE A 1 96 ? -17.498 -1.163 32.551 1.00 93.75 96 PHE A O 1
ATOM 777 N N . CYS A 1 97 ? -17.611 0.228 30.774 1.00 94.69 97 CYS A N 1
ATOM 778 C CA . CYS A 1 97 ? -16.863 -0.596 29.824 1.00 94.69 97 CYS A CA 1
ATOM 779 C C . CYS A 1 97 ? -15.561 0.112 29.441 1.00 94.69 97 CYS A C 1
ATOM 781 O O . CYS A 1 97 ? -15.514 1.337 29.605 1.00 94.69 97 CYS A O 1
ATOM 783 N N . PRO A 1 98 ? -14.542 -0.643 28.991 1.00 84.25 98 PRO A N 1
ATOM 784 C CA . PRO A 1 98 ? -13.369 -0.058 28.351 1.00 84.25 98 PRO A CA 1
ATOM 785 C C . PRO A 1 98 ? -13.769 0.833 27.169 1.00 84.25 98 PRO A C 1
ATOM 787 O O . PRO A 1 98 ? -14.858 0.597 26.583 1.00 84.25 98 PRO A O 1
#

Foldseek 3Di:
DDDDDDPPPDDDDDDDDPPPPPPPLDQDQDDQDCLVVDPDDDPDPVSVVVNVVSRVVNVVSVVVSVVSVVVVVVVVVVVVVQVVQQVVCVVVVHPDGD

pLDDT: mean 84.98, std 18.03, range [43.0, 98.56]

Radius of gyration: 29.25 Å; chains: 1; bounding box: 41×28×104 Å

Organism: NCBI:txid396013

Secondary structure (DSSP, 8-state):
-------------------------PPPPPPPPGGGGSSS---SHHHHHHHHHHHHHHHHHHHHHHHHHHHHHHHHHHHHHHHHHHHHHHHTT-SS--

Sequence (98 aa):
MRLLPILFASIVVCSAADSEAQTYHSCYEPDPPNCIDRYGTFDDEWSFDRCRGEVEDYVDDVGYFQSCLADWHQAIGYEAEDVIDRFNCKARGEIFCP